Protein AF-A0A962W921-F1 (afdb_monomer_lite)

Radius of gyration: 20.79 Å; chains: 1; bounding box: 46×35×49 Å

Sequence (61 aa):
MTATVISGTGLFTPAESISNDELVASFNAYVDLYNSENAAAIASGELPPLQHSSVEFIEKA

Secondary structure (DSSP, 8-state):
-PPP----------S----HHHHHHHHHHHHHHHHHHTHHHHHTTSSPPPPPP-HHHHTT-

Structure (mmCIF, N/CA/C/O backbone):
data_AF-A0A962W921-F1
#
_entry.id   AF-A0A962W921-F1
#
loop_
_atom_site.group_PDB
_atom_site.id
_atom_site.type_symbol
_atom_site.label_atom_id
_atom_site.label_alt_id
_atom_site.label_comp_id
_atom_site.label_asym_id
_atom_site.label_entity_id
_atom_site.label_seq_id
_atom_site.pdbx_PDB_ins_code
_atom_site.Cartn_x
_atom_site.Cartn_y
_atom_site.Cartn_z
_atom_site.occupancy
_atom_site.B_iso_or_equiv
_atom_site.auth_seq_id
_atom_site.auth_comp_id
_atom_site.auth_asym_id
_atom_site.auth_atom_id
_atom_site.pdbx_PDB_model_num
ATOM 1 N N . MET A 1 1 ? 33.156 27.372 -29.166 1.00 48.78 1 MET A N 1
ATOM 2 C CA . MET A 1 1 ? 31.932 26.943 -28.457 1.00 48.78 1 MET A CA 1
ATOM 3 C C . MET A 1 1 ? 31.915 25.428 -28.449 1.00 48.78 1 MET A C 1
ATOM 5 O O . MET A 1 1 ? 31.847 24.840 -29.518 1.00 48.78 1 MET A O 1
ATOM 9 N N . THR A 1 2 ? 32.068 24.795 -27.290 1.00 67.19 2 THR A N 1
ATOM 10 C CA . THR A 1 2 ? 31.934 23.339 -27.147 1.00 67.19 2 THR A CA 1
ATOM 11 C C . THR A 1 2 ? 30.486 23.026 -26.801 1.00 67.19 2 THR A C 1
ATOM 13 O O . THR A 1 2 ? 29.994 23.483 -25.772 1.00 67.19 2 THR A O 1
ATOM 16 N N . ALA A 1 3 ? 29.793 22.305 -27.680 1.00 76.88 3 ALA A N 1
ATOM 17 C CA . ALA A 1 3 ? 28.438 21.840 -27.421 1.00 76.88 3 ALA A CA 1
ATOM 18 C C . ALA A 1 3 ? 28.481 20.684 -26.412 1.00 76.88 3 ALA A C 1
ATOM 20 O O . ALA A 1 3 ? 29.200 19.707 -26.618 1.00 76.88 3 ALA A O 1
ATOM 21 N N . THR A 1 4 ? 27.727 20.801 -25.321 1.00 76.69 4 THR A N 1
ATOM 22 C CA . THR A 1 4 ? 27.529 19.705 -24.368 1.00 76.69 4 THR A CA 1
ATOM 23 C C . THR A 1 4 ? 26.649 18.643 -25.014 1.00 76.69 4 THR A C 1
ATOM 25 O O . THR A 1 4 ? 25.564 18.954 -25.502 1.00 76.69 4 THR A O 1
ATOM 28 N N . VAL A 1 5 ? 27.111 17.394 -25.009 1.00 83.12 5 VAL A N 1
ATOM 29 C CA . VAL A 1 5 ? 26.376 16.242 -25.543 1.00 83.12 5 VAL A CA 1
ATOM 30 C C . VAL A 1 5 ? 26.273 15.162 -24.475 1.00 83.12 5 VAL A C 1
ATOM 32 O O . VAL A 1 5 ? 27.218 14.940 -23.719 1.00 83.12 5 VAL A O 1
ATOM 35 N N . ILE A 1 6 ? 25.136 14.474 -24.423 1.00 81.25 6 ILE A N 1
ATOM 36 C CA . ILE A 1 6 ? 25.023 13.228 -23.664 1.00 81.25 6 ILE A CA 1
ATOM 37 C C . ILE A 1 6 ? 25.591 12.118 -24.551 1.00 81.25 6 ILE A C 1
ATOM 39 O O . ILE A 1 6 ? 25.009 11.782 -25.579 1.00 81.25 6 ILE A O 1
ATOM 43 N N . SER A 1 7 ? 26.761 11.592 -24.181 1.00 84.50 7 SER A N 1
ATOM 44 C CA . SER A 1 7 ? 27.504 10.580 -24.949 1.00 84.50 7 SER A CA 1
ATOM 45 C C . SER A 1 7 ? 27.070 9.138 -24.667 1.00 84.50 7 SER A C 1
ATOM 47 O O . SER A 1 7 ? 27.523 8.216 -25.339 1.00 84.50 7 SER A O 1
ATOM 49 N N . GLY A 1 8 ? 26.183 8.936 -23.695 1.00 76.94 8 GLY A N 1
ATOM 50 C CA . GLY A 1 8 ? 25.612 7.637 -23.374 1.00 76.94 8 GLY A CA 1
ATOM 51 C C . GLY A 1 8 ? 24.571 7.751 -22.270 1.00 76.94 8 GLY A C 1
ATOM 52 O O . GLY A 1 8 ? 24.661 8.616 -21.401 1.00 76.94 8 GLY A O 1
ATOM 53 N N . THR A 1 9 ? 23.581 6.866 -22.312 1.00 83.50 9 THR A N 1
ATOM 54 C CA . THR A 1 9 ? 22.641 6.649 -21.211 1.00 83.50 9 THR A CA 1
ATOM 55 C C . THR A 1 9 ? 22.678 5.170 -20.850 1.00 83.50 9 THR A C 1
ATOM 57 O O . THR A 1 9 ? 22.843 4.318 -21.722 1.00 83.50 9 THR A O 1
ATOM 60 N N . GLY A 1 10 ? 22.588 4.870 -19.558 1.00 81.06 10 GLY A N 1
ATOM 61 C CA . GLY A 1 10 ? 22.439 3.513 -19.048 1.00 81.06 10 GLY A CA 1
ATOM 62 C C . GLY A 1 10 ? 21.170 3.455 -18.217 1.00 81.06 10 GLY A C 1
ATOM 63 O O . GLY A 1 10 ? 21.004 4.265 -17.307 1.00 81.06 10 GLY A O 1
ATOM 64 N N . LEU A 1 11 ? 20.281 2.521 -18.542 1.00 80.06 11 LEU A N 1
ATOM 65 C CA . LEU A 1 11 ? 19.092 2.219 -17.756 1.00 80.06 11 LEU A CA 1
ATOM 66 C C . LEU A 1 11 ? 19.241 0.795 -17.229 1.00 80.06 11 LEU A C 1
ATOM 68 O O . LEU A 1 11 ? 19.452 -0.136 -18.003 1.00 80.06 11 LEU A O 1
ATOM 72 N N . PHE A 1 12 ? 19.152 0.638 -15.915 1.00 78.50 12 PHE A N 1
ATOM 73 C CA . PHE A 1 12 ? 19.053 -0.670 -15.288 1.00 78.50 12 PHE A CA 1
ATOM 74 C C . PHE A 1 12 ? 17.603 -0.895 -14.873 1.00 78.50 12 PHE A C 1
ATOM 76 O O . PHE A 1 12 ? 17.053 -0.106 -14.105 1.00 78.50 12 PHE A O 1
ATOM 83 N N . THR A 1 13 ? 17.000 -1.968 -15.377 1.00 77.75 13 THR A N 1
ATOM 84 C CA . THR A 1 13 ? 15.666 -2.409 -14.969 1.00 77.75 13 THR A CA 1
ATOM 85 C C . THR A 1 13 ? 15.825 -3.630 -14.063 1.00 77.75 13 THR A C 1
ATOM 87 O O . THR A 1 13 ? 16.369 -4.640 -14.516 1.00 77.75 13 THR A O 1
ATOM 90 N N . PRO A 1 14 ? 15.398 -3.554 -12.791 1.00 83.00 14 PRO A N 1
ATOM 91 C CA . PRO A 1 14 ? 15.387 -4.703 -11.892 1.00 83.00 14 PRO A CA 1
ATOM 92 C C . PRO A 1 14 ? 14.541 -5.854 -1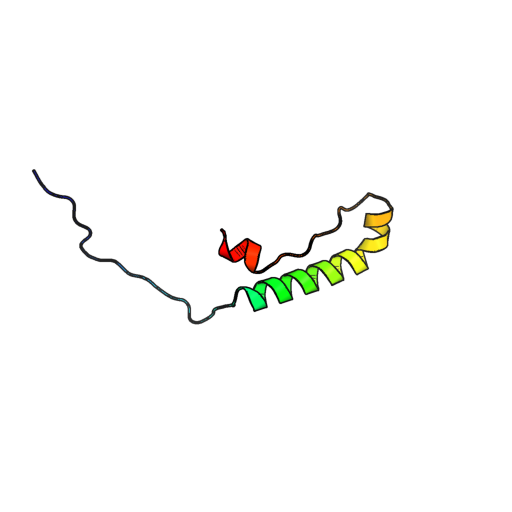2.452 1.00 83.00 14 PRO A C 1
ATOM 94 O O . PRO A 1 14 ? 13.581 -5.625 -13.185 1.00 83.00 14 PRO A O 1
ATOM 97 N N . ALA A 1 15 ? 14.883 -7.092 -12.087 1.00 85.00 15 ALA A N 1
ATOM 98 C CA . ALA A 1 15 ? 14.100 -8.271 -12.469 1.00 85.00 15 ALA A CA 1
ATOM 99 C C . ALA A 1 15 ? 12.781 -8.378 -11.685 1.00 85.00 15 ALA A C 1
ATOM 101 O O . ALA A 1 15 ? 11.809 -8.941 -12.181 1.00 85.00 15 ALA A O 1
ATOM 102 N N . GLU A 1 16 ? 12.756 -7.840 -10.466 1.00 86.25 16 GLU A N 1
ATOM 103 C CA . GLU A 1 16 ? 11.557 -7.767 -9.642 1.00 86.25 16 GLU A CA 1
ATOM 104 C C . GLU A 1 16 ? 10.757 -6.525 -10.029 1.00 86.25 16 GLU A C 1
ATOM 106 O O . GLU A 1 16 ? 11.258 -5.400 -9.996 1.00 86.25 16 GLU A O 1
ATOM 111 N N . SER A 1 17 ? 9.505 -6.742 -10.412 1.00 84.38 17 SER A N 1
ATOM 112 C CA . SER A 1 17 ? 8.557 -5.694 -10.759 1.00 84.38 17 SER A CA 1
ATOM 113 C C . SER A 1 17 ? 7.227 -6.026 -10.102 1.00 84.38 17 SER A C 1
ATOM 115 O O . SER A 1 17 ? 6.835 -7.189 -10.054 1.00 84.38 17 SER A O 1
ATOM 117 N N . ILE A 1 18 ? 6.563 -5.002 -9.579 1.00 85.19 18 ILE A N 1
ATOM 118 C CA . ILE A 1 18 ? 5.205 -5.085 -9.054 1.00 85.19 18 ILE A CA 1
ATOM 119 C C . ILE A 1 18 ? 4.332 -4.174 -9.910 1.00 85.19 18 ILE A C 1
ATOM 121 O O . ILE A 1 18 ? 4.719 -3.037 -10.200 1.00 85.19 18 ILE A O 1
ATOM 125 N N . SER A 1 19 ? 3.185 -4.674 -10.356 1.00 87.50 19 SER A N 1
ATOM 126 C CA . SER A 1 19 ? 2.227 -3.849 -11.090 1.00 87.50 19 SER A CA 1
ATOM 127 C C . SER A 1 19 ? 1.505 -2.872 -10.156 1.00 87.50 19 SER A C 1
ATOM 129 O O . SER A 1 19 ? 1.399 -3.099 -8.948 1.00 87.50 19 SER A O 1
ATOM 131 N N . ASN A 1 20 ? 0.973 -1.781 -10.714 1.00 86.75 20 ASN A N 1
ATOM 132 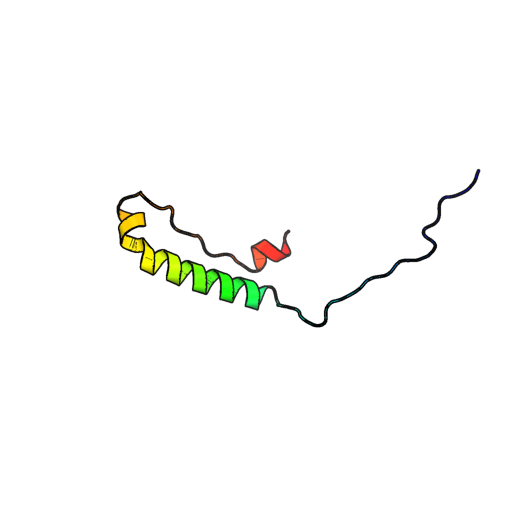C CA . ASN A 1 20 ? 0.187 -0.820 -9.936 1.00 86.75 20 ASN A CA 1
ATOM 133 C C . ASN A 1 20 ? -1.037 -1.491 -9.289 1.00 86.75 20 ASN A C 1
ATOM 135 O O . ASN A 1 20 ? -1.351 -1.190 -8.141 1.00 86.75 20 ASN A O 1
ATOM 139 N N . ASP A 1 21 ? -1.682 -2.432 -9.984 1.00 87.12 21 ASP A N 1
ATOM 140 C CA . ASP A 1 21 ? -2.778 -3.239 -9.439 1.00 87.12 21 ASP A CA 1
ATOM 141 C C . ASP A 1 21 ? -2.346 -4.069 -8.226 1.00 87.12 21 ASP A C 1
ATOM 143 O O . ASP A 1 21 ? -3.006 -4.034 -7.188 1.00 87.12 21 ASP A O 1
ATOM 147 N N . GLU A 1 22 ? -1.218 -4.781 -8.313 1.00 86.62 22 GLU A N 1
ATOM 148 C CA . GLU A 1 22 ? -0.703 -5.595 -7.202 1.00 86.62 22 GLU A CA 1
ATOM 149 C C . GLU A 1 22 ? -0.292 -4.742 -5.998 1.00 86.62 22 GLU A C 1
ATOM 151 O O . GLU A 1 22 ? -0.521 -5.129 -4.845 1.00 86.62 22 GLU A O 1
ATOM 156 N N . LEU A 1 23 ? 0.276 -3.563 -6.256 1.00 88.62 23 LEU A N 1
ATOM 157 C CA . LEU A 1 23 ? 0.627 -2.600 -5.219 1.00 88.62 23 LEU A CA 1
ATOM 158 C C . LEU A 1 23 ? -0.627 -2.077 -4.505 1.00 88.62 23 LEU A C 1
ATOM 160 O O . LEU A 1 23 ? -0.675 -2.063 -3.274 1.00 88.62 23 LEU A O 1
ATOM 164 N N . VAL A 1 24 ? -1.652 -1.688 -5.265 1.00 90.19 24 VAL A N 1
ATOM 165 C CA . VAL A 1 24 ? -2.922 -1.181 -4.726 1.00 90.19 24 VAL A CA 1
ATOM 166 C C . VAL A 1 24 ? -3.674 -2.269 -3.968 1.00 90.19 24 VAL A C 1
ATOM 168 O O . VAL A 1 24 ? -4.175 -2.006 -2.877 1.00 90.19 24 VAL A O 1
ATOM 171 N N . ALA A 1 25 ? -3.717 -3.495 -4.490 1.00 89.38 25 ALA A N 1
ATOM 172 C CA . ALA A 1 25 ? -4.351 -4.622 -3.816 1.00 89.38 25 ALA A CA 1
ATOM 173 C C . ALA A 1 25 ? -3.660 -4.944 -2.481 1.00 89.38 25 ALA A C 1
ATOM 175 O O . ALA A 1 25 ? -4.335 -5.090 -1.461 1.00 89.38 25 ALA A O 1
ATOM 176 N N . SER A 1 26 ? -2.323 -4.988 -2.467 1.00 89.94 26 SER A N 1
ATOM 177 C CA . SER A 1 26 ? -1.548 -5.237 -1.244 1.00 89.94 26 SER A CA 1
ATOM 178 C C . SER A 1 26 ? -1.733 -4.123 -0.215 1.00 89.94 26 SER A C 1
ATOM 180 O O . 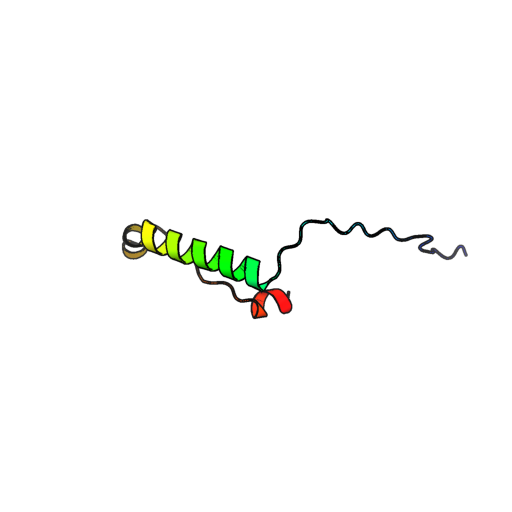SER A 1 26 ? -1.919 -4.393 0.971 1.00 89.94 26 SER A O 1
ATOM 182 N N . PHE A 1 27 ? -1.725 -2.865 -0.664 1.00 90.56 27 PHE A N 1
ATOM 183 C CA . PHE A 1 27 ? -1.948 -1.718 0.209 1.00 90.56 27 PHE A CA 1
ATOM 184 C C . PHE A 1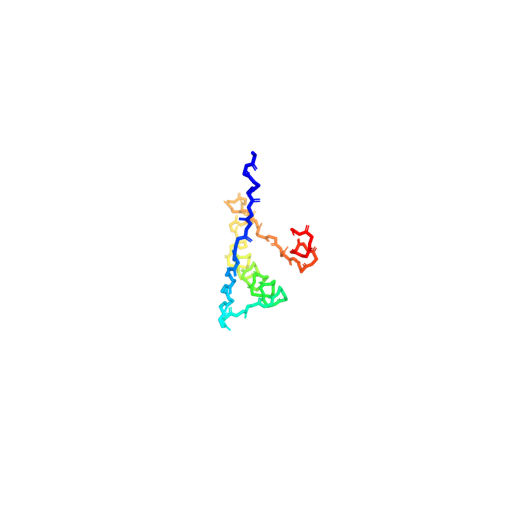 27 ? -3.366 -1.712 0.788 1.00 90.56 27 PHE A C 1
ATOM 186 O O . PHE A 1 27 ? -3.528 -1.558 1.994 1.00 90.56 27 PHE A O 1
ATOM 193 N N . ASN A 1 28 ? -4.391 -1.937 -0.035 1.00 90.75 28 ASN A N 1
ATOM 194 C CA . ASN A 1 28 ? -5.779 -1.936 0.422 1.00 90.75 28 ASN A CA 1
ATOM 195 C C . ASN A 1 28 ? -6.052 -3.080 1.409 1.00 90.75 28 ASN A C 1
ATOM 197 O O . ASN A 1 28 ? -6.686 -2.846 2.432 1.00 90.75 28 ASN A O 1
ATOM 201 N N . ALA A 1 29 ? -5.482 -4.269 1.184 1.00 91.88 29 ALA A N 1
ATOM 202 C CA . ALA A 1 29 ? -5.561 -5.368 2.147 1.00 91.88 29 ALA A CA 1
ATOM 203 C C . ALA A 1 29 ? -4.927 -5.009 3.506 1.00 91.88 29 ALA A C 1
ATOM 205 O O . ALA A 1 29 ? -5.453 -5.373 4.558 1.00 91.88 29 ALA A O 1
ATOM 206 N N . TYR A 1 30 ? -3.813 -4.268 3.501 1.00 91.44 30 TYR A N 1
ATOM 207 C CA . TYR A 1 30 ? -3.216 -3.743 4.729 1.00 91.44 30 TYR A CA 1
ATOM 208 C C . TYR A 1 30 ? -4.107 -2.688 5.402 1.00 91.44 30 TYR A C 1
ATOM 210 O O . TYR A 1 30 ? -4.263 -2.718 6.620 1.00 91.44 30 TYR A O 1
AT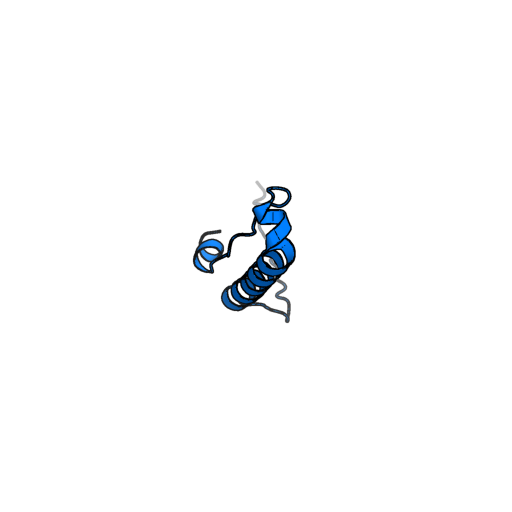OM 218 N N . VAL A 1 31 ? -4.709 -1.778 4.631 1.00 91.56 31 VAL A N 1
ATOM 219 C CA . VAL A 1 31 ? -5.640 -0.762 5.148 1.00 91.56 31 VAL A CA 1
ATOM 220 C C . VAL A 1 31 ? -6.845 -1.414 5.825 1.00 91.56 31 VAL A C 1
ATOM 222 O O . VAL A 1 31 ? -7.205 -1.007 6.930 1.00 91.56 31 VAL A O 1
ATOM 225 N N . ASP A 1 32 ? -7.418 -2.451 5.213 1.00 91.19 32 ASP A N 1
ATOM 226 C CA . ASP A 1 32 ? -8.520 -3.223 5.789 1.00 91.19 32 ASP A CA 1
ATOM 227 C C . ASP A 1 32 ? -8.118 -3.861 7.127 1.00 91.19 32 ASP A C 1
ATOM 229 O O . ASP A 1 32 ? -8.833 -3.720 8.124 1.00 91.19 32 ASP A O 1
ATOM 233 N N . LEU A 1 33 ? -6.948 -4.509 7.180 1.00 92.12 33 LEU A N 1
ATOM 234 C CA . LEU A 1 33 ? -6.432 -5.114 8.408 1.00 92.12 33 LEU A CA 1
ATOM 235 C C . LEU A 1 33 ? -6.192 -4.056 9.492 1.00 92.12 33 LEU A C 1
ATOM 237 O O . LEU A 1 33 ? -6.706 -4.189 10.601 1.00 92.12 33 LEU A O 1
ATOM 241 N N . TYR A 1 34 ? -5.484 -2.976 9.161 1.00 91.50 34 TYR A N 1
ATOM 242 C CA . TYR A 1 34 ? -5.178 -1.895 10.094 1.00 91.50 34 TYR A CA 1
ATOM 243 C C . TYR A 1 34 ? -6.451 -1.264 10.660 1.00 91.50 34 TYR A C 1
ATOM 245 O O . TYR A 1 34 ? -6.565 -1.082 11.872 1.00 91.50 34 TYR A O 1
ATOM 253 N N . ASN A 1 35 ? -7.423 -0.952 9.803 1.00 89.94 35 ASN A N 1
ATOM 254 C CA . ASN A 1 35 ? -8.679 -0.346 10.230 1.00 89.94 35 ASN A CA 1
ATOM 255 C C . ASN A 1 35 ? -9.514 -1.316 11.072 1.00 89.94 35 ASN A C 1
ATOM 257 O O . ASN A 1 35 ? -10.158 -0.883 12.026 1.00 89.94 35 ASN A O 1
ATOM 261 N N . SER A 1 36 ? -9.483 -2.615 10.761 1.00 90.25 36 SER A N 1
ATOM 262 C CA . SER A 1 36 ? -10.168 -3.636 11.554 1.00 90.25 36 SER A CA 1
ATOM 263 C C . SER A 1 36 ? -9.524 -3.820 12.931 1.00 90.25 36 SER A C 1
ATOM 265 O O . SER A 1 36 ? -10.235 -3.880 13.933 1.00 90.25 36 SER A O 1
ATOM 267 N N . GLU A 1 37 ? -8.194 -3.900 13.007 1.00 92.88 37 GLU A N 1
ATOM 268 C CA . GLU A 1 37 ? -7.465 -4.073 14.270 1.00 92.88 37 GLU A CA 1
ATOM 269 C C . GLU A 1 37 ? -7.549 -2.823 15.156 1.00 92.88 37 GLU A C 1
ATOM 271 O O . GLU A 1 37 ? -7.706 -2.926 16.373 1.00 92.88 37 GLU A O 1
ATOM 276 N N . ASN A 1 38 ? -7.513 -1.635 14.549 1.00 89.31 38 ASN A N 1
ATOM 277 C CA . ASN A 1 38 ? -7.558 -0.356 15.256 1.00 89.31 38 ASN A CA 1
ATOM 278 C C . ASN A 1 38 ? -8.973 0.234 15.339 1.00 89.31 38 ASN A C 1
ATOM 280 O O . ASN A 1 38 ? -9.123 1.372 15.776 1.00 89.31 38 ASN A O 1
ATOM 284 N N . ALA A 1 39 ? -10.022 -0.518 14.982 1.00 87.81 39 ALA A N 1
ATOM 285 C CA . ALA A 1 39 ? -11.405 -0.029 14.942 1.00 87.81 39 ALA A CA 1
ATOM 286 C C . ALA A 1 39 ? -11.844 0.647 16.253 1.00 87.81 39 ALA A C 1
ATOM 288 O O . ALA A 1 39 ? -12.495 1.690 16.228 1.00 87.81 39 ALA A O 1
ATOM 289 N N . ALA A 1 40 ? -11.448 0.093 17.404 1.00 86.38 40 ALA A N 1
ATOM 290 C CA . ALA A 1 40 ? -11.751 0.670 18.713 1.00 86.38 40 ALA A CA 1
ATOM 291 C C . ALA A 1 40 ? -11.002 1.992 18.970 1.00 86.38 40 ALA A C 1
ATOM 293 O O . ALA A 1 40 ? -11.592 2.950 19.467 1.00 86.38 40 ALA A O 1
ATOM 294 N N . ALA A 1 41 ? -9.724 2.067 18.591 1.00 86.31 41 ALA A N 1
ATOM 295 C CA . ALA A 1 41 ? -8.902 3.269 18.735 1.00 86.31 41 ALA A CA 1
ATOM 296 C C . ALA A 1 41 ? -9.330 4.378 17.757 1.00 86.31 41 ALA A C 1
ATOM 298 O O . ALA A 1 41 ? -9.358 5.551 18.125 1.00 86.31 41 ALA A O 1
ATOM 299 N N . ILE A 1 42 ? -9.748 4.006 16.545 1.00 88.50 42 ILE A N 1
ATOM 300 C CA . ILE A 1 42 ? -10.326 4.911 15.546 1.00 88.50 42 ILE A CA 1
ATOM 301 C C . ILE A 1 42 ? -11.673 5.455 16.032 1.00 88.50 42 ILE A C 1
ATOM 303 O O . ILE A 1 42 ? -11.908 6.661 15.974 1.00 88.50 42 ILE A O 1
ATOM 307 N N . ALA A 1 43 ? -12.540 4.594 16.577 1.00 84.94 43 ALA A N 1
ATOM 308 C CA . ALA A 1 43 ? -13.825 5.011 17.139 1.00 84.94 43 ALA A CA 1
ATOM 309 C C . ALA A 1 43 ? -13.661 5.939 18.354 1.00 84.94 43 ALA A C 1
ATOM 311 O O . ALA A 1 43 ? -14.475 6.839 18.559 1.00 84.94 43 ALA A O 1
ATOM 312 N N . SER A 1 44 ? -12.594 5.747 19.134 1.00 86.69 44 SER A N 1
ATOM 313 C CA . SER A 1 44 ? -12.235 6.620 20.254 1.00 86.69 44 SER A CA 1
ATOM 314 C C . SER A 1 44 ? -11.499 7.901 19.825 1.00 86.69 44 SER A C 1
ATOM 316 O O . SER A 1 44 ? -11.211 8.741 20.677 1.00 86.69 44 SER A O 1
ATOM 318 N N . GLY A 1 45 ? -11.193 8.068 18.531 1.00 85.81 45 GLY A N 1
ATOM 319 C CA . GLY A 1 45 ? -10.483 9.229 17.984 1.00 85.81 45 GLY A CA 1
ATOM 320 C C . GLY A 1 45 ? -8.985 9.279 18.305 1.00 85.81 45 GLY A C 1
ATOM 321 O O . GLY A 1 45 ? -8.361 10.320 18.119 1.00 85.81 45 GLY A O 1
ATOM 322 N N . GLU A 1 46 ? -8.407 8.179 18.789 1.00 84.31 46 GLU A N 1
ATOM 323 C CA . GLU A 1 46 ? -6.994 8.078 19.174 1.00 84.31 46 GLU A CA 1
ATOM 324 C C . GLU A 1 46 ? -6.087 7.785 17.968 1.00 84.31 46 GLU A C 1
ATOM 326 O O . GLU A 1 46 ? -4.932 8.212 17.935 1.00 84.31 46 GLU A O 1
ATOM 331 N N . LEU A 1 47 ? -6.627 7.116 16.942 1.00 85.75 47 LEU A N 1
ATOM 332 C CA . LEU A 1 47 ? -5.935 6.824 15.685 1.00 85.75 47 LEU A CA 1
ATOM 333 C C . LEU A 1 47 ? -6.766 7.256 14.466 1.00 85.75 47 LEU A C 1
ATOM 335 O O . LEU A 1 47 ? -7.980 7.050 14.446 1.00 85.75 47 LEU A O 1
ATOM 339 N N . PRO A 1 48 ? -6.143 7.837 13.426 1.00 84.62 48 PRO A N 1
ATOM 340 C CA . PRO A 1 48 ? -6.831 8.127 12.175 1.00 84.62 48 PRO A CA 1
ATOM 341 C C . PRO A 1 48 ? -7.015 6.845 11.338 1.00 84.62 48 PRO A C 1
ATOM 343 O O . PRO A 1 48 ? -6.082 6.044 11.243 1.00 84.62 48 PRO A O 1
ATOM 346 N N . PRO A 1 49 ? -8.180 6.647 10.693 1.00 85.94 49 PRO A N 1
ATOM 347 C CA . PRO A 1 49 ? -8.375 5.538 9.768 1.00 85.94 49 PRO A CA 1
ATOM 348 C C . PRO A 1 49 ? -7.524 5.731 8.512 1.00 85.94 49 PRO A C 1
ATOM 350 O O . PRO A 1 49 ? -7.403 6.844 7.989 1.00 85.94 49 PRO A O 1
ATOM 353 N N . LEU A 1 50 ? -6.974 4.636 7.996 1.00 90.00 50 LEU A N 1
ATOM 354 C CA . LEU A 1 50 ? -6.286 4.645 6.712 1.00 90.00 50 LEU A CA 1
ATOM 355 C C . LEU A 1 50 ? -7.303 4.616 5.563 1.00 90.00 50 LEU A C 1
ATOM 357 O O . LEU A 1 50 ? -8.359 3.988 5.662 1.00 90.00 50 LEU A O 1
ATOM 361 N N . GLN A 1 51 ? -6.980 5.304 4.466 1.00 87.00 51 GLN A N 1
ATOM 362 C CA . GLN A 1 51 ? -7.798 5.342 3.252 1.00 87.00 51 GLN A CA 1
ATOM 363 C C . GLN A 1 51 ? -7.218 4.426 2.177 1.00 87.00 51 GLN A C 1
ATOM 365 O O . GLN A 1 51 ? -6.004 4.278 2.072 1.00 87.00 51 GLN A O 1
ATOM 370 N N . HIS A 1 52 ? -8.099 3.838 1.369 1.00 86.31 52 HIS A N 1
ATOM 371 C CA . HIS A 1 52 ? -7.708 2.968 0.264 1.00 86.31 52 HIS A CA 1
ATOM 372 C C . HIS A 1 52 ? -7.038 3.793 -0.837 1.00 86.31 52 HIS A C 1
ATOM 374 O O . HIS A 1 52 ? -7.427 4.934 -1.099 1.00 86.31 52 HIS A O 1
ATOM 380 N N . SER A 1 53 ? -6.053 3.193 -1.496 1.00 84.69 53 SER A N 1
ATOM 381 C CA . SER A 1 53 ? -5.434 3.745 -2.698 1.00 84.69 53 SER A CA 1
ATOM 382 C C . SER A 1 53 ? -6.108 3.176 -3.950 1.00 84.69 53 SER A C 1
ATOM 384 O O . SER A 1 53 ? -6.824 2.170 -3.891 1.00 84.69 53 SER A O 1
ATOM 386 N N . SER A 1 54 ? -5.886 3.817 -5.094 1.00 82.44 54 SER A N 1
ATOM 387 C CA . SER A 1 54 ? -6.396 3.378 -6.394 1.00 82.44 54 SER A CA 1
ATOM 388 C C . SER A 1 54 ? -5.314 3.455 -7.467 1.00 82.44 54 SER A C 1
ATOM 390 O O . SER A 1 54 ? -4.408 4.284 -7.405 1.00 82.44 54 SER A O 1
ATOM 392 N N . VAL A 1 55 ? -5.416 2.593 -8.479 1.00 79.06 55 VAL A N 1
ATOM 393 C CA . VAL A 1 55 ? -4.467 2.570 -9.606 1.00 79.06 55 VAL A CA 1
ATOM 394 C C . VAL A 1 55 ? -4.502 3.898 -10.365 1.00 79.06 55 VAL A C 1
ATOM 396 O O . VAL A 1 55 ? -3.455 4.457 -10.677 1.00 79.06 55 VAL A O 1
ATOM 399 N N . GLU A 1 56 ? -5.695 4.471 -10.546 1.00 74.50 56 GLU A N 1
ATOM 400 C CA . GLU A 1 56 ? -5.901 5.778 -11.186 1.00 74.50 56 GLU A CA 1
ATOM 401 C C . GLU A 1 56 ? -5.193 6.939 -10.463 1.00 74.50 56 GLU A C 1
ATOM 403 O O . GLU A 1 56 ? -4.889 7.958 -11.086 1.00 74.50 56 GLU A O 1
ATOM 408 N N . PHE A 1 57 ? -4.941 6.817 -9.153 1.00 77.56 57 PHE A N 1
ATOM 409 C CA . PHE A 1 57 ? -4.137 7.790 -8.410 1.00 77.56 57 PHE A CA 1
ATOM 410 C C . PHE A 1 57 ? -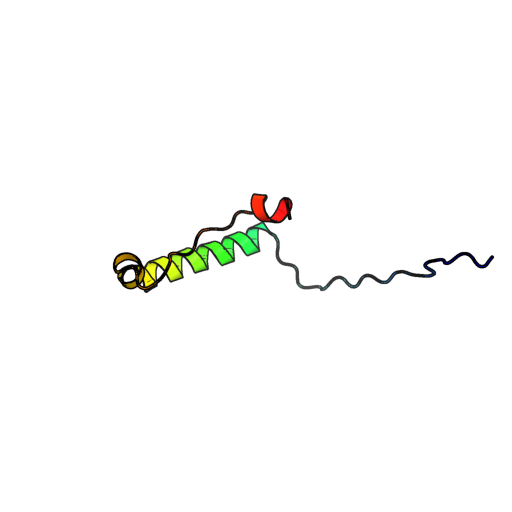2.652 7.686 -8.782 1.00 77.56 57 PHE A C 1
ATOM 412 O O . PHE A 1 57 ? -1.989 8.709 -8.934 1.00 77.56 57 PHE A O 1
ATOM 419 N N . ILE A 1 58 ? -2.146 6.466 -8.974 1.00 74.88 58 ILE A N 1
ATOM 420 C CA . ILE A 1 58 ? -0.740 6.198 -9.306 1.00 74.88 58 ILE A CA 1
ATOM 421 C C . ILE A 1 58 ? -0.438 6.558 -10.766 1.00 74.88 58 ILE A C 1
ATOM 423 O O . ILE A 1 58 ? 0.613 7.117 -11.052 1.00 74.88 58 ILE A O 1
ATOM 427 N N . GLU A 1 59 ? -1.356 6.297 -11.698 1.00 72.50 59 GLU A N 1
ATOM 428 C CA . GLU A 1 59 ? -1.152 6.606 -13.124 1.00 72.50 59 GLU A CA 1
ATOM 429 C C . GLU A 1 59 ? -1.112 8.108 -13.444 1.00 72.50 59 GLU A C 1
ATOM 431 O O . GLU A 1 59 ? -0.638 8.503 -14.509 1.00 72.50 59 GLU A O 1
ATOM 436 N N . LYS A 1 60 ? -1.616 8.955 -12.541 1.00 61.84 60 LYS A N 1
ATOM 437 C CA . LYS A 1 60 ? -1.583 10.419 -12.682 1.00 61.84 60 LYS A CA 1
ATOM 438 C C . LYS A 1 60 ? -0.381 11.083 -12.001 1.00 61.84 60 LYS A C 1
ATOM 440 O O . LYS A 1 60 ? -0.300 12.313 -12.052 1.00 61.84 60 LYS A O 1
ATOM 445 N N . ALA A 1 61 ? 0.476 10.307 -11.337 1.00 54.47 61 ALA A N 1
ATOM 446 C CA . ALA A 1 61 ? 1.626 10.792 -10.574 1.00 54.47 61 ALA A CA 1
ATOM 447 C C . ALA A 1 61 ? 2.847 11.104 -11.453 1.00 54.47 61 ALA A C 1
ATOM 449 O O . ALA A 1 61 ? 3.041 10.429 -12.489 1.00 54.47 61 ALA A O 1
#

pLDDT: mean 83.47, std 8.5, range [48.78, 92.88]

Foldseek 3Di:
DDDDDDPDDDDDDDPDDDDLVRVQVVVVVVLVVVCVVCVVCCVVVNDPRDDGDDSVVVVVD